Protein AF-A0A1Q3EP27-F1 (afdb_monomer)

Foldseek 3Di:
DDAFKDKDKDKDAADPVDGDDLQWKKWAKFFQFQVRFGQKTFIAHADQPALPDSDTDPRNQKGFIAGRVRHTFDIDGRDHPKMKIWMWMAGLVQQWIWIWIDIHPDDTDTPGDIGHRPPADHDRRRRGHIDRGIDIDRSYDD

InterPro domains:
  IPR041524 Glycoside hydrolase 131, catalytic N-terminal [PF18271] (2-137)
  IPR041524 Glycoside hydrolase 131, catalytic N-terminal [PTHR34612] (3-136)

Structure (mmCIF, N/CA/C/O backbone):
data_AF-A0A1Q3EP27-F1
#
_entry.id   AF-A0A1Q3EP27-F1
#
loop_
_atom_site.group_PDB
_atom_site.id
_atom_site.type_symbol
_atom_site.label_atom_id
_atom_site.label_alt_id
_atom_site.label_comp_id
_atom_site.label_asym_id
_atom_site.label_entity_id
_atom_site.label_seq_id
_atom_site.pdbx_PDB_ins_code
_atom_site.Cartn_x
_atom_site.Cartn_y
_atom_site.Cartn_z
_atom_site.occupancy
_atom_site.B_iso_or_equiv
_atom_site.auth_seq_id
_atom_site.auth_comp_id
_atom_site.auth_asym_id
_atom_site.auth_atom_id
_atom_site.pdbx_PDB_model_num
ATOM 1 N N . MET A 1 1 ? 20.874 -0.143 -2.123 1.00 71.62 1 MET A N 1
ATOM 2 C CA . MET A 1 1 ? 20.053 -0.062 -3.335 1.00 71.62 1 MET A CA 1
ATOM 3 C C . MET A 1 1 ? 19.735 -1.443 -3.816 1.00 71.62 1 MET A C 1
ATOM 5 O O . MET A 1 1 ? 20.618 -2.240 -4.122 1.00 71.62 1 MET A O 1
ATOM 9 N N . GLU A 1 2 ? 18.450 -1.700 -3.780 1.00 85.75 2 GLU A N 1
ATOM 10 C CA . GLU A 1 2 ? 17.753 -2.912 -4.113 1.00 85.75 2 GLU A CA 1
ATOM 11 C C . GLU A 1 2 ? 17.953 -3.176 -5.605 1.00 85.75 2 GLU A C 1
ATOM 13 O O . GLU A 1 2 ? 18.051 -2.260 -6.410 1.00 85.75 2 GLU A O 1
ATOM 18 N N . VAL A 1 3 ? 18.070 -4.430 -6.017 1.00 88.31 3 VAL A N 1
ATOM 19 C CA . VAL A 1 3 ? 18.273 -4.775 -7.429 1.00 88.31 3 VAL A CA 1
ATOM 20 C C . VAL A 1 3 ? 17.475 -6.023 -7.764 1.00 88.31 3 VAL A C 1
ATOM 22 O O . VAL A 1 3 ? 17.249 -6.874 -6.907 1.00 88.31 3 VAL A O 1
ATOM 25 N N . GLY A 1 4 ? 17.053 -6.147 -9.022 1.00 95.00 4 GLY A N 1
ATOM 26 C CA . GLY A 1 4 ? 16.270 -7.296 -9.475 1.00 95.00 4 GLY A CA 1
ATOM 27 C C . GLY A 1 4 ? 14.860 -7.298 -8.887 1.00 95.00 4 GLY A C 1
ATOM 28 O O . GLY A 1 4 ? 14.101 -6.364 -9.130 1.00 95.00 4 GLY A O 1
ATOM 29 N N . VAL A 1 5 ? 14.518 -8.348 -8.139 1.00 97.75 5 VAL A N 1
ATOM 30 C CA . VAL A 1 5 ? 13.199 -8.523 -7.519 1.00 97.75 5 VAL A CA 1
ATOM 31 C C . VAL A 1 5 ? 13.352 -8.595 -6.004 1.00 97.75 5 VAL A C 1
ATOM 33 O O . VAL A 1 5 ? 14.044 -9.475 -5.491 1.00 97.75 5 VAL A O 1
ATOM 36 N N . SER A 1 6 ? 12.662 -7.707 -5.295 1.00 97.62 6 SER A N 1
ATOM 37 C CA . SER A 1 6 ? 12.602 -7.683 -3.830 1.00 97.62 6 SER A CA 1
ATOM 38 C C . SER A 1 6 ? 11.190 -8.005 -3.352 1.00 97.62 6 SER A C 1
ATOM 40 O O . SER A 1 6 ? 10.218 -7.678 -4.025 1.00 97.62 6 SER A O 1
ATOM 42 N N . LYS A 1 7 ? 11.060 -8.627 -2.176 1.00 97.94 7 LYS A N 1
ATOM 43 C CA . LYS A 1 7 ? 9.778 -8.793 -1.476 1.00 97.94 7 LYS A CA 1
ATOM 44 C C . LYS A 1 7 ? 9.875 -8.178 -0.087 1.00 97.94 7 LYS A C 1
ATOM 46 O O . LYS A 1 7 ? 10.722 -8.596 0.699 1.00 97.94 7 LYS A O 1
ATOM 51 N N . PHE A 1 8 ? 8.999 -7.226 0.205 1.00 98.19 8 PHE A N 1
ATOM 52 C CA . PHE A 1 8 ? 8.930 -6.536 1.491 1.00 98.19 8 PHE A CA 1
ATOM 53 C C . PHE A 1 8 ? 7.826 -7.158 2.331 1.00 98.19 8 PHE A C 1
ATOM 55 O O . PHE A 1 8 ? 6.659 -7.044 1.969 1.00 98.19 8 PHE A O 1
ATOM 62 N N . TYR A 1 9 ? 8.200 -7.830 3.417 1.00 98.50 9 TYR A N 1
ATOM 63 C CA . TYR A 1 9 ? 7.271 -8.502 4.324 1.00 98.50 9 TYR A CA 1
ATOM 64 C C . TYR A 1 9 ? 6.989 -7.621 5.532 1.00 98.50 9 TYR A C 1
ATOM 66 O O . TYR A 1 9 ? 7.918 -7.104 6.152 1.00 98.50 9 TYR A O 1
ATOM 74 N N . PHE A 1 10 ? 5.719 -7.485 5.890 1.00 98.62 10 PHE A N 1
ATOM 75 C CA . PHE A 1 10 ? 5.305 -6.763 7.087 1.00 98.62 10 PHE A CA 1
ATOM 76 C C . PHE A 1 10 ? 3.950 -7.269 7.571 1.00 98.62 10 PHE A C 1
ATOM 78 O O . PHE A 1 10 ? 3.140 -7.767 6.791 1.00 98.62 10 PHE A O 1
ATOM 85 N N . SER A 1 11 ? 3.694 -7.109 8.865 1.00 98.38 11 SER A N 1
ATOM 86 C CA . SER A 1 11 ? 2.399 -7.408 9.467 1.00 98.38 11 SER A CA 1
ATOM 87 C C . SER A 1 11 ? 1.934 -6.214 10.287 1.00 98.38 11 SER A C 1
ATOM 89 O O . SER A 1 11 ? 2.744 -5.553 10.934 1.00 98.38 11 SER A O 1
ATOM 91 N N . VAL A 1 12 ? 0.631 -5.943 10.268 1.00 97.88 12 VAL A N 1
ATOM 92 C CA . VAL A 1 12 ? 0.006 -4.853 11.029 1.00 97.88 12 VAL A CA 1
ATOM 93 C C . VAL A 1 12 ? -1.184 -5.374 11.830 1.00 97.88 12 VAL A C 1
ATOM 95 O O . VAL A 1 12 ? -1.881 -6.295 11.404 1.00 97.88 12 VAL A O 1
ATOM 98 N N . GLN A 1 13 ? -1.419 -4.784 12.997 1.00 96.81 13 GLN A N 1
ATOM 99 C CA . GLN A 1 13 ? -2.563 -5.072 13.858 1.00 96.81 13 GLN A CA 1
ATOM 100 C C . GLN A 1 13 ? -3.016 -3.769 14.518 1.00 96.81 13 GLN A C 1
ATOM 102 O O . GLN A 1 13 ? -2.186 -2.942 14.898 1.00 96.81 13 GLN A O 1
ATOM 107 N N . GLU A 1 14 ? -4.329 -3.573 14.635 1.00 93.75 14 GLU A N 1
ATOM 108 C CA . GLU A 1 14 ? -4.889 -2.411 15.326 1.00 93.75 14 GLU A CA 1
AT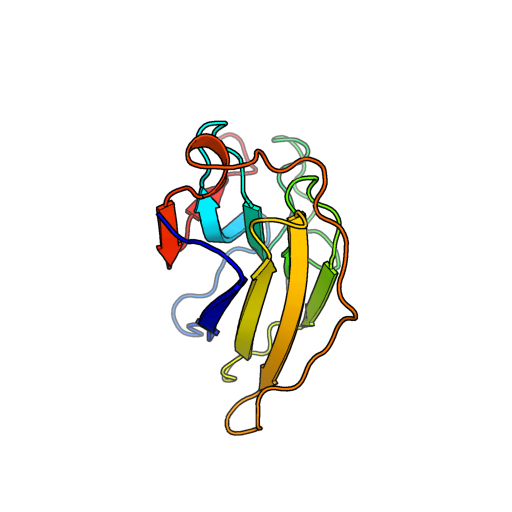OM 109 C C . GLU A 1 14 ? -4.594 -2.489 16.829 1.00 93.75 14 GLU A C 1
ATOM 111 O O . GLU A 1 14 ? -4.741 -3.542 17.452 1.00 93.75 14 GLU A O 1
ATOM 116 N N . ASN A 1 15 ? -4.209 -1.358 17.420 1.00 93.12 15 ASN A N 1
ATOM 117 C CA . ASN A 1 15 ? -4.168 -1.204 18.867 1.00 93.12 15 ASN A CA 1
ATOM 118 C C . ASN A 1 15 ? -5.541 -0.717 19.354 1.00 93.12 15 ASN A C 1
ATOM 120 O O . ASN A 1 15 ? -5.845 0.472 19.281 1.00 93.12 15 ASN A O 1
ATOM 124 N N . GLU A 1 16 ? -6.365 -1.631 19.861 1.00 91.06 16 GLU A N 1
ATOM 125 C CA . GLU A 1 16 ? -7.735 -1.327 20.302 1.00 91.06 16 GLU A CA 1
ATOM 126 C C . GLU A 1 16 ? -7.792 -0.367 21.503 1.00 91.06 16 GLU A C 1
ATOM 128 O O . GLU A 1 16 ? -8.800 0.308 21.708 1.00 91.06 16 GLU A O 1
ATOM 133 N N . GLN A 1 17 ? -6.717 -0.266 22.292 1.00 95.19 17 GLN A N 1
ATOM 134 C CA . GLN A 1 17 ? -6.630 0.679 23.408 1.00 95.19 17 GLN A CA 1
ATOM 135 C C . GLN A 1 17 ? -6.329 2.112 22.942 1.00 95.19 17 GLN A C 1
ATOM 137 O O . GLN A 1 17 ? -6.578 3.057 23.690 1.00 95.19 17 GLN A O 1
ATOM 142 N N . LEU A 1 18 ? -5.798 2.279 21.727 1.00 93.50 18 LEU A N 1
ATOM 143 C CA . LEU A 1 18 ? -5.443 3.563 21.120 1.00 93.50 18 LEU A CA 1
ATOM 144 C C . LEU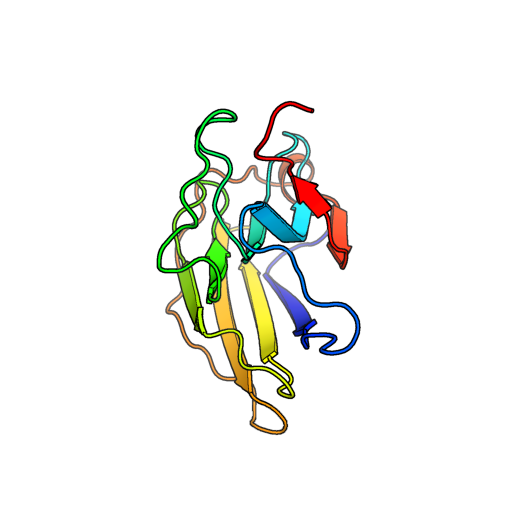 A 1 18 ? -5.924 3.601 19.656 1.00 93.50 18 LEU A C 1
ATOM 146 O O . LEU A 1 18 ? -5.098 3.573 18.737 1.00 93.50 18 LEU A O 1
ATOM 150 N N . PRO A 1 19 ? -7.251 3.642 19.422 1.00 92.25 19 PRO A N 1
ATOM 151 C CA . PRO A 1 19 ? -7.814 3.540 18.082 1.00 92.25 19 PRO A CA 1
ATOM 152 C C . PRO A 1 19 ? -7.423 4.733 17.204 1.00 92.25 19 PRO A C 1
ATOM 154 O O . PRO A 1 19 ? -7.312 5.873 17.666 1.00 92.25 19 PRO A O 1
ATOM 157 N N . LEU A 1 20 ? -7.261 4.475 15.906 1.00 93.69 20 LEU A N 1
ATOM 158 C CA . LEU A 1 20 ? -6.991 5.518 14.919 1.00 93.69 20 LEU A CA 1
ATOM 159 C C . LEU A 1 20 ? -8.236 6.381 14.667 1.00 93.69 20 LEU A C 1
ATOM 161 O O . LEU A 1 20 ? -9.372 5.906 14.716 1.00 93.69 20 LEU A O 1
ATOM 165 N N . ASN A 1 21 ? -8.019 7.656 14.336 1.00 93.31 21 ASN A N 1
ATOM 166 C CA . ASN A 1 21 ? -9.087 8.530 13.864 1.00 93.31 21 ASN A CA 1
ATOM 167 C C . ASN A 1 21 ? -9.18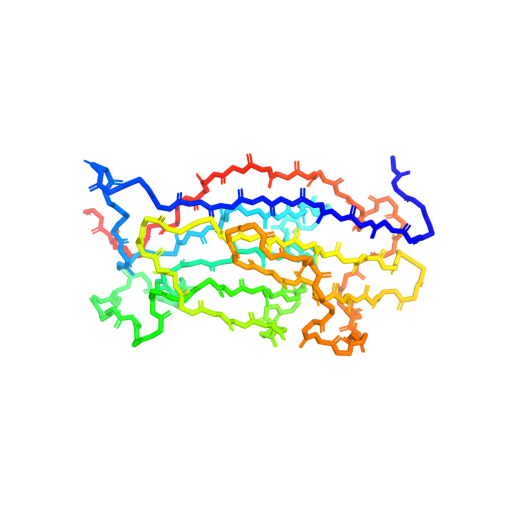6 8.453 12.335 1.00 93.31 21 ASN A C 1
ATOM 169 O O . ASN A 1 21 ? -8.481 9.161 11.618 1.00 93.31 21 ASN A O 1
ATOM 173 N N . TYR A 1 22 ? -10.113 7.629 11.854 1.00 93.19 22 TYR A N 1
ATOM 174 C CA . TYR A 1 22 ? -10.332 7.334 10.437 1.00 93.19 22 TYR A CA 1
ATOM 175 C C . TYR A 1 22 ? -10.801 8.523 9.572 1.00 93.19 22 TYR A C 1
ATOM 177 O O . TYR A 1 22 ? -10.897 8.373 8.355 1.00 93.19 22 TYR A O 1
ATOM 185 N N . SER A 1 23 ? -11.046 9.709 10.146 1.00 91.56 23 SER A N 1
ATOM 186 C CA . SER A 1 23 ? -11.265 10.943 9.369 1.00 91.56 23 SER A CA 1
ATOM 187 C C . SER A 1 23 ? -9.994 11.488 8.706 1.00 91.56 23 SER A C 1
ATOM 189 O O . SER A 1 23 ? -10.062 12.459 7.958 1.00 91.56 23 SER A O 1
ATOM 191 N N . HIS A 1 24 ? -8.833 10.911 9.013 1.00 92.44 24 HIS A N 1
ATOM 192 C CA . HIS A 1 24 ? -7.535 11.289 8.462 1.00 92.44 24 HIS A CA 1
ATOM 193 C C . HIS A 1 24 ? -6.964 10.172 7.594 1.00 92.44 24 HIS A C 1
ATOM 195 O O . HIS A 1 24 ? -7.315 9.006 7.785 1.00 92.44 24 HIS A O 1
ATOM 201 N N . GLU A 1 25 ? -6.058 10.530 6.690 1.00 94.56 25 GLU A N 1
ATOM 202 C CA . GLU A 1 25 ? -5.247 9.558 5.964 1.00 94.56 25 GLU A CA 1
ATOM 203 C C . GLU A 1 25 ? -4.077 9.100 6.841 1.00 94.56 25 GLU A C 1
ATOM 205 O O . GLU A 1 25 ? -3.449 9.892 7.556 1.00 94.56 25 GLU A O 1
ATOM 210 N N . TYR A 1 26 ? -3.780 7.808 6.763 1.00 96.56 26 TYR A N 1
ATOM 211 C CA . TYR A 1 26 ? -2.606 7.195 7.357 1.00 96.56 26 TYR A CA 1
ATOM 212 C C . TYR A 1 26 ? -1.805 6.461 6.288 1.00 96.56 26 TYR A C 1
ATOM 214 O O . TYR A 1 26 ? -2.343 5.605 5.587 1.00 96.56 26 TYR A O 1
ATOM 222 N N . GLN A 1 27 ? -0.511 6.757 6.228 1.00 97.50 27 GLN A N 1
ATOM 223 C CA . GLN A 1 27 ? 0.477 6.077 5.395 1.00 97.50 27 GLN A CA 1
ATOM 224 C C . GLN A 1 27 ? 1.347 5.237 6.334 1.00 97.50 27 GLN A C 1
ATOM 226 O O . GLN A 1 27 ? 2.051 5.767 7.196 1.00 97.50 27 GLN A O 1
ATOM 231 N N . ILE A 1 28 ? 1.206 3.914 6.261 1.00 97.50 28 ILE A N 1
ATOM 232 C CA . ILE A 1 28 ? 1.716 2.993 7.287 1.00 97.50 28 ILE A CA 1
ATOM 233 C C . ILE A 1 28 ? 3.062 2.410 6.848 1.00 97.50 28 ILE A C 1
ATOM 235 O O . ILE A 1 28 ? 4.092 2.583 7.494 1.00 97.50 28 ILE A O 1
ATOM 239 N N . VAL A 1 29 ? 3.068 1.724 5.709 1.00 98.31 29 VAL A N 1
ATOM 240 C CA . VAL A 1 29 ? 4.281 1.130 5.146 1.00 98.31 29 VAL A CA 1
ATOM 241 C C . VAL A 1 29 ? 4.437 1.624 3.728 1.00 98.31 29 VAL A C 1
ATOM 243 O O . VAL A 1 29 ? 3.527 1.431 2.929 1.00 98.31 29 VAL A O 1
ATOM 246 N N . PHE A 1 30 ? 5.564 2.244 3.413 1.00 98.31 30 PHE A N 1
ATOM 247 C CA . PHE A 1 30 ? 5.826 2.782 2.083 1.00 98.31 30 PHE A CA 1
ATOM 248 C C . PHE A 1 30 ? 7.319 2.768 1.762 1.00 98.31 30 PHE A C 1
ATOM 250 O O . PHE A 1 30 ? 8.160 2.591 2.645 1.00 98.31 30 PHE A O 1
ATOM 257 N N . ILE A 1 31 ? 7.642 2.929 0.481 1.00 97.69 31 ILE A N 1
ATOM 258 C CA . ILE A 1 31 ? 9.008 3.193 0.021 1.00 97.69 31 ILE A CA 1
ATOM 259 C C . ILE A 1 31 ? 9.032 4.588 -0.582 1.00 97.69 31 ILE A C 1
ATOM 261 O O . ILE A 1 31 ? 8.362 4.781 -1.591 1.00 97.69 31 ILE A O 1
ATOM 265 N N . GLU A 1 32 ? 9.785 5.517 0.004 1.00 96.88 32 GLU A N 1
ATOM 266 C CA . GLU A 1 32 ? 9.904 6.910 -0.448 1.00 96.88 32 GLU A CA 1
ATOM 267 C C . GLU A 1 32 ? 11.048 7.037 -1.471 1.00 96.88 32 GLU A C 1
ATOM 269 O O . GLU A 1 32 ? 12.219 6.978 -1.081 1.00 96.88 32 GLU A O 1
ATOM 274 N N . PRO A 1 33 ? 10.765 7.162 -2.785 1.00 96.56 33 PRO A N 1
ATOM 275 C CA . PRO A 1 33 ? 11.781 7.424 -3.789 1.00 96.56 33 PRO A CA 1
ATOM 276 C C . PRO A 1 33 ? 12.175 8.909 -3.782 1.00 96.56 33 PRO A C 1
ATOM 278 O O . PRO A 1 33 ? 11.636 9.737 -3.054 1.00 96.56 33 PRO A O 1
ATOM 281 N N . SER A 1 34 ? 13.134 9.277 -4.631 1.00 95.69 34 SER A N 1
ATOM 282 C CA . SER A 1 34 ? 13.704 10.635 -4.648 1.00 95.69 34 SER A CA 1
ATOM 283 C C . SER A 1 34 ? 12.733 11.762 -5.029 1.00 95.69 34 SER A C 1
ATOM 285 O O . SER A 1 34 ? 13.087 12.931 -4.890 1.00 95.69 34 SER A O 1
ATOM 287 N N . ASP A 1 35 ? 11.537 11.436 -5.524 1.00 95.38 35 ASP A N 1
ATOM 288 C CA . ASP A 1 35 ? 10.506 12.408 -5.893 1.00 95.38 35 ASP A CA 1
ATOM 289 C C . ASP A 1 35 ? 9.528 12.739 -4.750 1.00 95.38 35 ASP A C 1
ATOM 291 O O . ASP A 1 35 ? 8.622 13.551 -4.947 1.00 95.38 35 ASP A O 1
ATOM 295 N N . GLY A 1 36 ? 9.726 12.153 -3.561 1.00 92.69 36 GLY A N 1
ATOM 296 C CA . GLY A 1 36 ? 8.892 12.384 -2.379 1.00 92.69 36 GLY A CA 1
ATOM 297 C C . GLY A 1 36 ? 7.504 11.742 -2.458 1.00 92.69 36 GLY A C 1
ATOM 298 O O . GLY A 1 36 ? 6.604 12.146 -1.723 1.00 92.69 36 GLY A O 1
ATOM 299 N N . THR A 1 37 ? 7.304 10.791 -3.377 1.00 95.12 37 THR A N 1
ATOM 300 C CA . THR A 1 37 ? 6.085 9.975 -3.479 1.00 95.12 37 THR A CA 1
ATOM 301 C C . THR A 1 37 ? 6.309 8.588 -2.865 1.00 95.12 37 THR A C 1
ATOM 303 O O . THR A 1 37 ? 7.158 8.441 -1.989 1.00 95.12 37 THR A O 1
ATOM 306 N N . HIS A 1 38 ? 5.567 7.559 -3.296 1.00 97.44 38 HIS A N 1
ATOM 307 C CA . HIS A 1 38 ? 5.728 6.187 -2.821 1.00 97.44 38 HIS A CA 1
ATOM 308 C C . HIS A 1 38 ? 5.864 5.201 -3.986 1.00 97.44 38 HIS A C 1
ATOM 310 O O . HIS A 1 38 ? 5.042 5.210 -4.891 1.00 97.44 38 HIS A O 1
ATOM 316 N N . VAL A 1 39 ? 6.830 4.274 -3.955 1.00 98.12 39 VAL A N 1
ATOM 317 C CA . VAL A 1 39 ? 6.869 3.156 -4.930 1.00 98.12 39 VAL A CA 1
ATOM 318 C C . VAL A 1 39 ? 5.627 2.276 -4.779 1.00 98.12 39 VAL A C 1
ATOM 320 O O . VAL A 1 39 ? 5.024 1.861 -5.768 1.00 98.12 39 VAL A O 1
ATOM 323 N N . PHE A 1 40 ? 5.260 2.005 -3.528 1.00 98.56 40 PHE A N 1
ATOM 324 C CA . PHE A 1 40 ? 3.964 1.501 -3.096 1.00 98.56 40 PHE A CA 1
ATOM 325 C C . PHE A 1 40 ? 3.680 2.038 -1.691 1.00 98.56 40 PHE A C 1
ATOM 327 O O . PHE A 1 40 ? 4.614 2.392 -0.966 1.00 98.56 40 PHE A O 1
ATOM 334 N N . GLU A 1 41 ? 2.418 2.005 -1.276 1.00 98.50 41 GLU A N 1
ATOM 335 C CA . GLU A 1 41 ? 2.028 2.298 0.104 1.00 98.50 41 GLU A CA 1
ATOM 336 C C . GLU A 1 41 ? 0.968 1.331 0.634 1.00 98.50 41 GLU A C 1
ATOM 338 O O . GLU A 1 41 ? 0.142 0.823 -0.123 1.00 98.50 41 GLU A O 1
ATOM 343 N N . LEU A 1 42 ? 0.980 1.109 1.948 1.00 98.75 42 LEU A N 1
ATOM 344 C CA . LEU A 1 42 ? -0.160 0.649 2.727 1.00 98.75 42 LEU A CA 1
ATOM 345 C C . LEU A 1 42 ? -0.852 1.877 3.331 1.00 98.75 42 LEU A C 1
ATOM 347 O O . LEU A 1 42 ? -0.337 2.484 4.275 1.00 98.75 42 LEU A O 1
ATOM 351 N N . GLN A 1 43 ? -2.022 2.208 2.798 1.00 97.94 43 GLN A N 1
ATOM 352 C CA . GLN A 1 43 ? -2.860 3.325 3.214 1.00 97.94 43 GLN A CA 1
ATOM 353 C C . GLN A 1 43 ? -4.053 2.843 4.055 1.00 97.94 43 GLN A C 1
ATOM 355 O O . GLN A 1 43 ? -4.577 1.745 3.855 1.00 97.94 43 GLN A O 1
ATOM 360 N N . LEU A 1 44 ? -4.504 3.684 4.984 1.00 97.31 44 LEU A N 1
ATOM 361 C CA . LEU A 1 44 ? -5.722 3.508 5.775 1.00 97.31 44 LEU A CA 1
ATOM 362 C C . LEU A 1 44 ? -6.388 4.870 6.015 1.00 97.31 44 LEU A C 1
ATOM 364 O O . LEU A 1 44 ? -5.732 5.909 5.966 1.00 97.31 44 LEU A O 1
ATOM 368 N N . GLY A 1 45 ? -7.679 4.872 6.336 1.00 95.19 45 GLY A N 1
ATOM 369 C CA . GLY A 1 45 ? -8.407 6.089 6.675 1.00 95.19 45 GLY A CA 1
ATOM 370 C C . GLY A 1 45 ? -8.983 6.814 5.463 1.00 95.19 45 GLY A C 1
ATOM 371 O O . GLY A 1 45 ? -9.165 6.236 4.390 1.00 95.19 45 GLY A O 1
ATOM 372 N N . THR A 1 46 ? -9.337 8.078 5.668 1.00 92.88 46 THR A N 1
ATOM 373 C CA . THR A 1 46 ? -9.964 8.925 4.646 1.00 92.88 46 THR A CA 1
ATOM 374 C C . THR A 1 46 ? -8.874 9.618 3.830 1.00 92.88 46 THR A C 1
ATOM 376 O O . THR A 1 46 ? -8.139 10.409 4.424 1.00 92.88 46 THR A O 1
ATOM 379 N N . PRO A 1 47 ? -8.759 9.373 2.508 1.00 89.38 47 PRO A N 1
ATOM 380 C CA . PRO A 1 47 ? -7.691 9.949 1.699 1.00 89.38 47 PRO A CA 1
ATOM 381 C C . PRO A 1 47 ? -7.645 11.476 1.766 1.00 89.38 47 PRO A C 1
ATOM 383 O O . PRO A 1 47 ? -8.689 12.140 1.754 1.00 89.38 47 PRO A O 1
ATOM 386 N N . PHE A 1 48 ? -6.441 12.042 1.775 1.00 84.56 48 PHE A N 1
ATOM 387 C CA . PHE A 1 48 ? -6.259 13.487 1.709 1.00 84.56 48 PHE A CA 1
ATOM 388 C C . PHE A 1 48 ? -6.559 13.967 0.281 1.00 84.56 48 PHE A C 1
ATOM 390 O O . PHE A 1 48 ? -5.720 13.910 -0.612 1.00 84.56 48 PHE A O 1
ATOM 397 N N . SER A 1 49 ? -7.792 14.417 0.046 1.00 75.00 49 SER A N 1
ATOM 398 C CA . SER A 1 49 ? -8.220 14.966 -1.253 1.00 75.00 49 SER A CA 1
ATOM 399 C C . SER A 1 49 ? -8.651 16.433 -1.171 1.00 75.00 49 SER A C 1
ATOM 401 O O . SER A 1 49 ? -8.528 17.161 -2.155 1.00 75.00 49 SER A O 1
ATOM 403 N N . ASN A 1 50 ? -9.105 16.897 0.001 1.00 60.72 50 ASN A N 1
ATOM 404 C CA . ASN A 1 50 ? -9.384 18.303 0.291 1.00 60.72 50 ASN A CA 1
ATOM 405 C C . ASN A 1 50 ? -9.409 18.540 1.825 1.00 60.72 50 ASN A C 1
ATOM 407 O O . ASN A 1 50 ? -10.169 17.869 2.521 1.00 60.72 50 ASN A O 1
A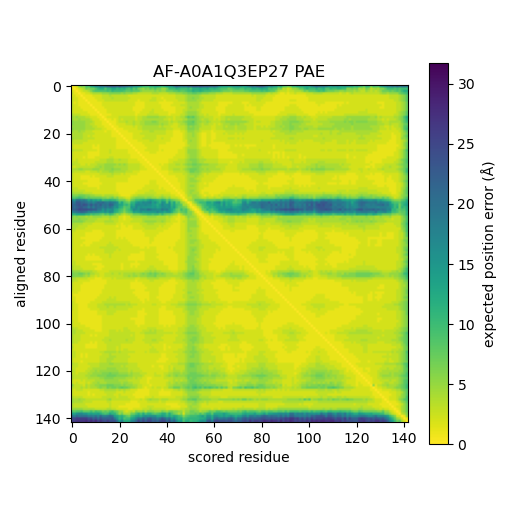TOM 411 N N . PRO A 1 51 ? -8.647 19.510 2.370 1.00 62.31 51 PRO A N 1
ATOM 412 C CA . PRO A 1 51 ? -8.545 19.779 3.816 1.00 62.31 51 PRO A CA 1
ATOM 413 C C . PRO A 1 51 ? -9.826 20.329 4.479 1.00 62.31 51 PRO A C 1
ATOM 415 O O . PRO A 1 51 ? -9.816 20.664 5.662 1.00 62.31 51 PRO A O 1
ATOM 418 N N . SER A 1 52 ? -10.917 20.476 3.721 1.00 61.34 52 SER A N 1
ATOM 419 C CA . SER A 1 52 ? -12.207 20.980 4.214 1.00 61.34 52 SER A CA 1
ATOM 420 C C . SER A 1 52 ? -13.281 19.895 4.340 1.00 61.34 52 SER A C 1
ATOM 422 O O . SER A 1 52 ? -14.400 20.197 4.753 1.00 61.34 52 SER A O 1
ATOM 424 N N . THR A 1 53 ? -12.992 18.645 3.957 1.00 63.19 53 THR A N 1
ATOM 425 C CA . THR A 1 53 ? -13.985 17.565 4.031 1.00 63.19 53 THR A CA 1
ATOM 426 C C . THR A 1 53 ? -14.006 16.983 5.435 1.00 63.19 53 THR A C 1
ATOM 428 O O . THR A 1 53 ? -13.004 16.453 5.910 1.00 63.19 53 THR A O 1
ATOM 431 N N . THR A 1 54 ? -15.160 17.028 6.090 1.00 68.56 54 THR A N 1
ATOM 432 C CA . THR A 1 54 ? -15.391 16.324 7.360 1.00 68.56 54 THR A CA 1
ATOM 433 C C . THR A 1 54 ? -15.976 14.926 7.155 1.00 68.56 54 THR A C 1
ATOM 435 O O . THR A 1 54 ? -16.140 14.181 8.121 1.00 68.56 54 THR A O 1
ATOM 438 N N . GLU A 1 55 ? -16.295 14.559 5.911 1.00 83.38 55 GLU A N 1
ATOM 439 C CA . GLU A 1 55 ? -16.870 13.261 5.577 1.00 83.38 55 GLU A CA 1
ATOM 440 C C . GLU A 1 55 ? -15.810 12.162 5.651 1.00 83.38 55 GLU A C 1
ATOM 442 O O . GLU A 1 55 ? -14.785 12.206 4.975 1.00 83.38 55 GLU A O 1
ATOM 447 N N . VAL A 1 56 ? -16.076 11.160 6.488 1.00 88.81 56 VAL A N 1
ATOM 448 C CA . VAL A 1 56 ? -15.258 9.950 6.573 1.00 88.81 56 VAL A CA 1
ATOM 449 C C . VAL A 1 56 ? -15.566 9.081 5.358 1.00 88.81 56 VAL A C 1
ATOM 451 O O . VAL A 1 56 ? -16.733 8.773 5.103 1.00 88.81 56 VAL A O 1
ATOM 454 N N . ALA A 1 57 ? -14.535 8.660 4.626 1.00 90.56 57 ALA A N 1
ATOM 455 C CA . ALA A 1 57 ? -14.717 7.780 3.478 1.00 90.56 57 ALA A CA 1
ATOM 456 C C . ALA A 1 57 ? -15.396 6.462 3.899 1.00 90.56 57 ALA A C 1
ATOM 458 O O . ALA A 1 57 ? -15.101 5.901 4.958 1.00 90.56 57 ALA A O 1
ATOM 459 N N . ALA A 1 58 ? -16.298 5.940 3.064 1.00 92.56 58 ALA A N 1
ATOM 460 C CA . ALA A 1 58 ? -17.034 4.706 3.364 1.00 92.56 58 ALA A CA 1
ATOM 461 C C . ALA A 1 58 ? -16.104 3.494 3.582 1.00 92.56 58 ALA A C 1
ATOM 463 O O . ALA A 1 58 ? -16.422 2.575 4.335 1.00 92.56 58 ALA A O 1
ATOM 464 N N . ASP A 1 59 ? -14.934 3.525 2.952 1.00 94.75 59 ASP A N 1
ATOM 465 C CA . ASP A 1 59 ? -13.875 2.524 3.001 1.00 94.75 59 ASP A CA 1
ATOM 466 C C . ASP A 1 59 ? -12.703 2.955 3.910 1.00 94.75 59 ASP A C 1
ATOM 468 O O . ASP A 1 59 ? -11.600 2.415 3.818 1.00 94.75 59 ASP A O 1
ATOM 472 N N . ALA A 1 60 ? -12.908 3.919 4.818 1.00 95.12 60 ALA A N 1
ATOM 473 C CA . ALA A 1 60 ? -11.839 4.428 5.682 1.00 95.12 60 ALA A CA 1
ATOM 474 C C . ALA A 1 60 ? -11.246 3.351 6.608 1.00 95.12 60 ALA A C 1
ATOM 476 O O . ALA A 1 60 ? -10.115 3.477 7.066 1.00 95.12 60 ALA A O 1
ATOM 477 N N . LYS A 1 61 ? -11.983 2.263 6.864 1.00 96.69 61 LYS A N 1
ATOM 478 C CA . LYS A 1 61 ? -11.519 1.105 7.647 1.00 96.69 61 LYS A CA 1
ATOM 479 C C . LYS A 1 61 ? -10.939 -0.025 6.790 1.00 96.69 61 LYS A C 1
ATOM 481 O O . LYS A 1 61 ? -10.917 -1.170 7.235 1.00 96.69 61 LYS A O 1
ATOM 486 N N . PHE A 1 62 ? -10.506 0.264 5.567 1.00 98.44 62 PHE A N 1
ATOM 487 C CA . PHE A 1 62 ? -9.847 -0.705 4.696 1.00 98.44 62 PHE A CA 1
ATOM 488 C C . PHE A 1 62 ? -8.354 -0.403 4.615 1.00 98.44 62 PHE A C 1
ATOM 490 O O . PHE A 1 62 ? -7.949 0.734 4.379 1.00 98.44 62 PHE A O 1
ATOM 497 N N . LEU A 1 63 ? -7.545 -1.443 4.802 1.00 98.62 63 LEU A N 1
ATOM 498 C CA . LEU A 1 63 ? -6.128 -1.427 4.465 1.00 98.62 63 LEU A CA 1
ATOM 499 C C . LEU A 1 63 ? -6.008 -1.515 2.946 1.00 98.62 63 LEU A C 1
ATOM 501 O O . LEU A 1 63 ? -6.508 -2.475 2.361 1.00 98.62 63 LEU A O 1
ATOM 505 N N . LYS A 1 64 ? -5.344 -0.541 2.327 1.00 98.75 64 LYS A N 1
ATOM 506 C CA . LYS A 1 64 ? -5.222 -0.407 0.872 1.00 98.75 64 LYS A CA 1
ATOM 507 C C . LYS A 1 64 ? -3.759 -0.445 0.472 1.00 98.75 64 LYS A C 1
ATOM 509 O O . LYS A 1 64 ? -2.986 0.387 0.929 1.00 98.75 64 LYS A O 1
ATOM 514 N N . VAL A 1 65 ? -3.381 -1.377 -0.394 1.00 98.81 65 VAL A N 1
ATOM 515 C CA . VAL A 1 65 ? -2.081 -1.347 -1.067 1.00 98.81 65 VAL A CA 1
ATOM 516 C C . VAL A 1 65 ? -2.242 -0.592 -2.379 1.00 98.81 65 VAL A C 1
ATOM 518 O O . VAL A 1 65 ? -3.069 -0.981 -3.208 1.00 98.81 65 VAL A O 1
ATOM 521 N N . ARG A 1 66 ? -1.474 0.482 -2.564 1.00 98.69 66 ARG A N 1
ATOM 522 C CA . ARG A 1 66 ? -1.539 1.344 -3.755 1.00 98.69 66 ARG A CA 1
ATOM 523 C C . ARG A 1 66 ? -0.189 1.416 -4.458 1.00 98.69 66 ARG A C 1
ATOM 525 O O . ARG A 1 66 ? 0.848 1.239 -3.820 1.00 98.69 66 ARG A O 1
ATOM 532 N N . ASP A 1 67 ? -0.223 1.625 -5.770 1.00 98.62 67 ASP A N 1
ATOM 533 C CA . ASP A 1 67 ? 0.971 1.830 -6.596 1.00 98.62 67 ASP A CA 1
ATOM 534 C C . ASP A 1 67 ? 1.464 3.290 -6.553 1.00 98.62 67 ASP A C 1
ATOM 536 O O . ASP A 1 67 ? 0.895 4.134 -5.858 1.00 98.62 67 ASP A O 1
ATOM 540 N N . HIS A 1 68 ? 2.509 3.602 -7.321 1.00 98.44 68 HIS A N 1
ATOM 541 C CA . HIS A 1 68 ? 3.114 4.935 -7.363 1.00 98.44 68 HIS A CA 1
ATOM 542 C C . HIS A 1 68 ? 2.209 6.020 -7.951 1.00 98.44 68 HIS A C 1
ATOM 544 O O . HIS A 1 68 ? 2.368 7.204 -7.669 1.00 98.44 68 HIS A O 1
ATOM 550 N N . ALA A 1 69 ? 1.242 5.644 -8.784 1.00 97.44 69 ALA A N 1
ATOM 551 C CA . ALA A 1 69 ? 0.216 6.554 -9.283 1.00 97.44 69 ALA A CA 1
ATOM 552 C C . ALA A 1 69 ? -1.018 6.599 -8.360 1.00 97.44 69 ALA A C 1
ATOM 554 O O . ALA A 1 69 ? -2.046 7.162 -8.738 1.00 97.44 69 ALA A O 1
ATOM 555 N N . LEU A 1 70 ? -0.921 6.021 -7.157 1.00 96.75 70 LEU A N 1
ATOM 556 C CA . LEU A 1 70 ? -2.003 5.861 -6.192 1.00 96.75 70 LEU A CA 1
ATOM 557 C C . LEU A 1 70 ? -3.172 5.015 -6.725 1.00 96.75 70 LEU A C 1
ATOM 559 O O . LEU A 1 70 ? -4.283 5.095 -6.192 1.00 96.75 70 LEU A O 1
ATOM 563 N N . ASN A 1 71 ? -2.969 4.167 -7.735 1.00 97.88 71 ASN A N 1
ATOM 564 C CA . ASN A 1 71 ? -3.988 3.198 -8.130 1.00 97.88 71 ASN A CA 1
ATOM 565 C C . ASN A 1 71 ? -4.101 2.113 -7.060 1.00 97.88 71 ASN A C 1
ATOM 567 O O . ASN A 1 71 ? -3.102 1.646 -6.514 1.00 97.88 71 ASN A O 1
ATOM 571 N N . LEU A 1 72 ? -5.330 1.689 -6.772 1.00 98.31 72 LEU A N 1
ATOM 572 C CA . LEU A 1 72 ? -5.578 0.601 -5.836 1.00 98.31 72 LEU A CA 1
ATOM 573 C C . LEU A 1 72 ? -5.148 -0.740 -6.448 1.00 98.31 72 LEU A C 1
ATOM 575 O O . LEU A 1 72 ? -5.656 -1.131 -7.497 1.00 98.31 72 LEU A O 1
ATOM 579 N N . LEU A 1 73 ? -4.255 -1.461 -5.767 1.00 98.75 73 LEU A N 1
ATOM 580 C CA . LEU A 1 73 ? -3.841 -2.814 -6.149 1.00 98.75 73 LEU A CA 1
ATOM 581 C 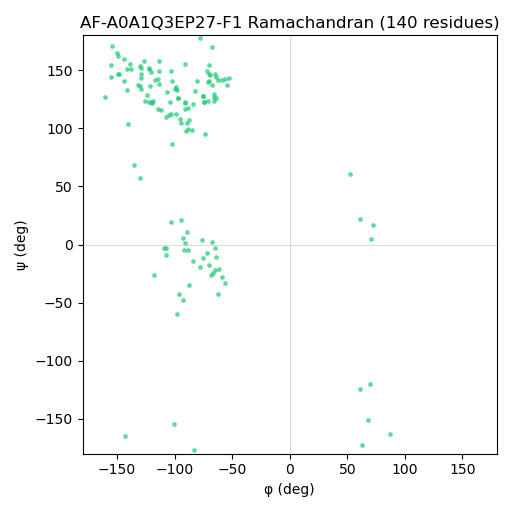C . LEU A 1 73 ? -4.618 -3.883 -5.382 1.00 98.75 73 LEU A C 1
ATOM 583 O O . LEU A 1 73 ? -5.016 -4.898 -5.950 1.00 98.75 73 LEU A O 1
ATOM 587 N N . PHE A 1 74 ? -4.807 -3.667 -4.082 1.00 98.88 74 PHE A N 1
ATOM 588 C CA . PHE A 1 74 ? -5.486 -4.598 -3.189 1.00 98.88 74 PHE A CA 1
ATOM 589 C C . PHE A 1 74 ? -6.071 -3.848 -1.996 1.00 98.88 74 PHE A C 1
ATOM 591 O O . PHE A 1 74 ? -5.430 -2.939 -1.472 1.00 98.88 74 PHE A O 1
ATOM 598 N N . GLU A 1 75 ? -7.240 -4.268 -1.519 1.00 98.69 75 GLU A N 1
ATOM 599 C CA . GLU A 1 75 ? -7.771 -3.816 -0.238 1.00 98.69 75 GLU A CA 1
ATOM 600 C C . GLU A 1 75 ? -8.406 -4.944 0.566 1.00 98.69 75 GLU A C 1
ATOM 602 O O . GLU A 1 75 ? -8.875 -5.948 0.030 1.00 98.69 75 GLU A O 1
ATOM 607 N N . THR A 1 76 ? -8.437 -4.753 1.880 1.00 98.62 76 THR A N 1
ATOM 608 C CA . THR A 1 76 ? -9.107 -5.649 2.821 1.00 98.62 76 THR A CA 1
ATOM 609 C C . THR A 1 76 ? -9.638 -4.850 4.010 1.00 98.62 76 THR A C 1
ATOM 611 O O . THR A 1 76 ? -8.976 -3.900 4.439 1.00 98.62 76 THR A O 1
ATOM 614 N N . PRO A 1 77 ? -10.780 -5.234 4.611 1.00 98.00 77 PRO A N 1
ATOM 615 C CA . PRO A 1 77 ? -11.212 -4.650 5.876 1.00 98.00 77 PRO A CA 1
ATOM 616 C C . PRO A 1 77 ? -10.117 -4.781 6.942 1.00 98.00 77 PRO A C 1
ATOM 618 O O . PRO A 1 77 ? -9.512 -5.849 7.065 1.00 98.00 77 PRO A O 1
ATOM 621 N N . PHE A 1 78 ? -9.875 -3.728 7.727 1.00 97.56 78 PHE A N 1
ATOM 622 C CA . PHE A 1 78 ? -8.978 -3.776 8.879 1.00 97.56 78 PHE A CA 1
ATOM 623 C C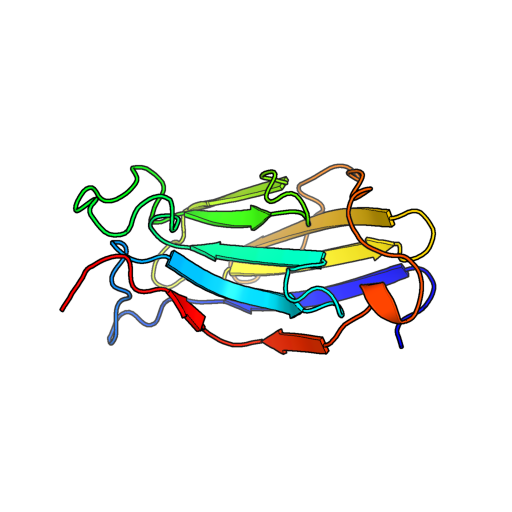 . PHE A 1 78 ? -9.750 -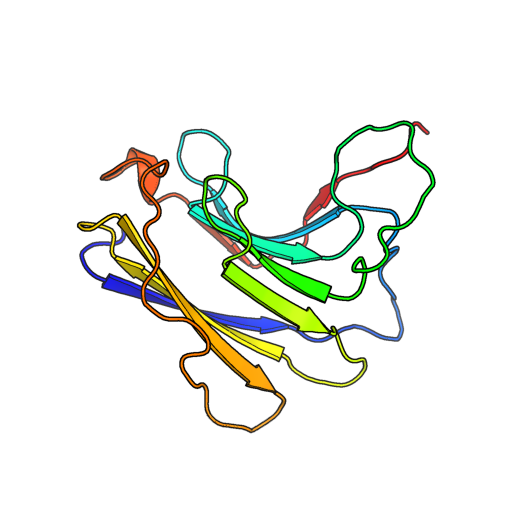4.291 10.092 1.00 97.56 78 PHE A C 1
ATOM 625 O O . PHE A 1 78 ? -10.536 -3.573 10.709 1.00 97.56 78 PHE A O 1
ATOM 632 N N . THR A 1 79 ? -9.601 -5.580 10.385 1.00 94.38 79 THR A N 1
ATOM 633 C CA . THR A 1 79 ? -10.378 -6.236 11.439 1.00 94.38 79 THR A CA 1
ATOM 634 C C . THR A 1 79 ? -9.650 -6.166 12.776 1.00 94.38 79 THR A C 1
ATOM 636 O O . THR A 1 79 ? -8.535 -6.675 12.898 1.00 94.38 79 THR A O 1
ATOM 639 N N . ALA A 1 80 ? -10.305 -5.581 13.782 1.00 91.81 80 ALA A N 1
ATOM 640 C CA . ALA A 1 80 ? -9.790 -5.477 15.145 1.00 91.81 80 ALA A CA 1
ATOM 641 C C . ALA A 1 80 ? -9.347 -6.843 15.703 1.00 91.81 80 ALA A C 1
ATOM 643 O O . ALA A 1 80 ? -9.932 -7.888 15.392 1.00 91.81 80 ALA A O 1
ATOM 644 N N . GLY A 1 81 ? -8.271 -6.840 16.490 1.00 92.56 81 GLY A N 1
ATOM 645 C CA . GLY A 1 81 ? -7.724 -8.040 17.120 1.00 92.56 81 GLY A CA 1
ATOM 646 C C . GLY A 1 81 ? -7.047 -9.029 16.165 1.00 92.56 81 GLY A C 1
ATOM 647 O O . GLY A 1 81 ? -6.598 -10.089 16.602 1.00 92.56 81 GLY A O 1
ATOM 648 N N . ARG A 1 82 ? -6.912 -8.716 14.869 1.00 96.69 82 ARG A N 1
ATOM 649 C CA . ARG A 1 82 ? -6.296 -9.610 13.875 1.00 96.69 82 ARG A CA 1
ATOM 650 C C . ARG A 1 82 ? -4.984 -9.045 13.341 1.00 96.69 82 ARG A C 1
ATOM 652 O O . ARG A 1 82 ? -4.890 -7.868 13.019 1.00 96.69 82 ARG A O 1
ATOM 659 N N . TRP A 1 83 ? -3.986 -9.915 13.200 1.00 98.38 83 TRP A N 1
ATOM 660 C CA . TRP A 1 83 ? -2.797 -9.623 12.401 1.00 98.38 83 TRP A CA 1
ATOM 661 C C . TRP A 1 83 ? -3.134 -9.718 10.915 1.00 98.38 83 TRP A C 1
ATOM 663 O O . TRP A 1 83 ? -3.666 -10.733 10.462 1.00 98.38 83 TRP A O 1
ATOM 673 N N . HIS A 1 84 ? -2.804 -8.668 10.175 1.00 98.69 84 HIS A N 1
ATOM 674 C CA . HIS A 1 84 ? -2.871 -8.591 8.723 1.00 98.69 84 HIS A CA 1
ATOM 675 C C . HIS A 1 84 ? -1.443 -8.688 8.190 1.00 98.69 84 HIS A C 1
ATOM 677 O O . HIS A 1 84 ? -0.641 -7.787 8.428 1.00 98.69 84 HIS A O 1
ATOM 683 N N . ASN A 1 85 ? -1.117 -9.787 7.513 1.00 98.88 85 ASN A N 1
ATOM 684 C CA . ASN A 1 85 ? 0.219 -10.043 6.985 1.00 98.88 85 ASN A CA 1
ATOM 685 C C . ASN A 1 85 ? 0.251 -9.674 5.508 1.00 98.88 85 ASN A C 1
ATOM 687 O O . ASN A 1 85 ? -0.639 -10.074 4.760 1.00 98.88 85 ASN A O 1
ATOM 691 N N . PHE A 1 86 ? 1.298 -8.985 5.081 1.00 98.88 86 PHE A N 1
ATOM 692 C CA . PHE A 1 86 ? 1.503 -8.583 3.701 1.00 98.88 86 PHE A CA 1
ATOM 693 C C . PHE A 1 86 ? 2.893 -8.983 3.225 1.00 98.88 86 PHE A C 1
ATOM 695 O O . PHE A 1 86 ? 3.861 -9.014 3.991 1.00 98.88 86 PHE A O 1
ATOM 702 N N . ALA A 1 87 ? 2.995 -9.218 1.922 1.00 98.81 87 ALA A N 1
ATOM 703 C CA . ALA A 1 87 ? 4.236 -8.982 1.212 1.00 98.81 87 ALA A CA 1
ATOM 704 C C . ALA A 1 87 ? 3.958 -8.187 -0.062 1.00 98.81 87 ALA A C 1
ATOM 706 O O . ALA A 1 87 ? 3.014 -8.500 -0.786 1.00 98.81 87 ALA A O 1
ATOM 707 N N . VAL A 1 88 ? 4.790 -7.194 -0.364 1.00 98.81 88 VAL A N 1
ATOM 708 C CA . VAL A 1 88 ? 4.759 -6.506 -1.661 1.00 98.81 88 VAL A CA 1
ATOM 709 C C . VAL A 1 88 ? 6.034 -6.857 -2.411 1.00 98.81 88 VAL A C 1
ATOM 711 O O . VAL A 1 88 ? 7.142 -6.572 -1.955 1.00 98.81 88 VAL A O 1
ATOM 714 N N . GLN A 1 89 ? 5.878 -7.550 -3.537 1.00 98.81 89 GLN A N 1
ATOM 715 C CA . GLN A 1 89 ? 6.972 -7.809 -4.462 1.00 98.81 89 GLN A CA 1
ATOM 716 C C . GLN A 1 89 ? 7.155 -6.598 -5.364 1.00 98.81 89 GLN A C 1
ATOM 718 O O . GLN A 1 89 ? 6.182 -6.145 -5.957 1.00 98.81 89 GLN A O 1
ATOM 723 N N . VAL A 1 90 ? 8.394 -6.144 -5.513 1.00 98.62 90 VAL A N 1
ATOM 724 C CA . VAL A 1 90 ? 8.792 -5.082 -6.435 1.00 98.62 90 VAL A CA 1
ATOM 725 C C . VAL A 1 90 ? 9.810 -5.654 -7.412 1.00 98.62 90 VAL A C 1
ATOM 727 O O . VAL A 1 90 ? 10.856 -6.157 -6.999 1.00 98.62 90 VAL A O 1
ATOM 730 N N . ASP A 1 91 ? 9.505 -5.594 -8.705 1.00 98.19 91 ASP A N 1
ATOM 731 C CA . ASP A 1 91 ? 10.491 -5.809 -9.764 1.00 98.19 91 ASP A CA 1
ATOM 732 C C . ASP A 1 91 ? 11.046 -4.451 -10.197 1.00 98.19 91 ASP A C 1
ATOM 734 O O . ASP A 1 91 ? 10.388 -3.693 -10.911 1.00 98.19 91 ASP A O 1
ATOM 738 N N . TRP A 1 92 ? 12.271 -4.154 -9.767 1.00 97.12 92 TRP A N 1
ATOM 739 C CA . TRP A 1 92 ? 12.940 -2.871 -9.995 1.00 97.12 92 TRP A CA 1
ATOM 740 C C . TRP A 1 92 ? 13.351 -2.648 -11.448 1.00 97.12 92 TRP A C 1
ATOM 742 O O . TRP A 1 92 ? 13.667 -1.526 -11.838 1.00 97.12 92 TRP A O 1
ATOM 752 N N . LYS A 1 93 ? 13.396 -3.720 -12.246 1.00 95.19 93 LYS A N 1
ATOM 753 C CA . LYS A 1 93 ? 13.771 -3.656 -13.657 1.00 95.19 93 LYS A CA 1
ATOM 754 C C . LYS A 1 93 ? 12.542 -3.493 -14.539 1.00 95.19 93 LYS A C 1
ATOM 756 O O . LYS A 1 93 ? 12.554 -2.667 -15.445 1.00 95.19 93 LYS A O 1
ATOM 761 N N . ASN A 1 94 ? 11.514 -4.301 -14.297 1.00 97.00 94 ASN A N 1
ATOM 762 C CA . ASN A 1 94 ? 10.292 -4.292 -15.099 1.00 97.00 94 ASN A CA 1
ATOM 763 C C . ASN A 1 94 ? 9.251 -3.290 -14.586 1.00 97.00 94 ASN A C 1
ATOM 765 O O . ASN A 1 94 ? 8.221 -3.126 -15.234 1.00 97.00 94 ASN A O 1
ATOM 769 N N . LEU A 1 95 ? 9.516 -2.638 -13.446 1.00 97.62 95 LEU A N 1
ATOM 770 C CA . LEU A 1 95 ? 8.614 -1.705 -12.774 1.00 97.62 95 LEU A CA 1
ATOM 771 C C . LEU A 1 95 ? 7.243 -2.341 -12.559 1.00 97.62 95 LEU A C 1
ATOM 773 O O . LEU A 1 95 ? 6.233 -1.889 -13.093 1.00 97.62 95 LEU A O 1
ATOM 777 N N . THR A 1 96 ? 7.219 -3.442 -11.811 1.00 98.75 96 THR A N 1
ATOM 778 C CA . THR A 1 96 ? 5.971 -4.145 -11.493 1.00 98.75 96 THR A CA 1
ATOM 779 C C . THR A 1 96 ? 5.841 -4.427 -10.008 1.00 98.75 96 THR A C 1
ATOM 781 O O . THR A 1 96 ? 6.841 -4.556 -9.298 1.00 98.75 96 THR A O 1
ATOM 784 N N . LEU A 1 97 ? 4.593 -4.541 -9.561 1.00 98.88 97 LEU A N 1
ATOM 785 C CA . LEU A 1 97 ? 4.212 -4.866 -8.196 1.00 98.88 97 LEU A CA 1
ATOM 786 C C . LEU A 1 97 ? 3.376 -6.148 -8.158 1.00 98.88 97 LEU A C 1
ATOM 788 O O . LEU A 1 97 ? 2.609 -6.434 -9.077 1.00 98.88 97 LEU A O 1
ATOM 792 N N . GLN A 1 98 ? 3.485 -6.917 -7.077 1.00 98.88 98 GLN A N 1
ATOM 793 C CA . GLN A 1 98 ? 2.536 -7.987 -6.761 1.00 98.88 98 GLN A CA 1
ATOM 794 C C . GLN A 1 98 ? 2.281 -8.037 -5.258 1.00 98.88 98 GLN A C 1
ATOM 796 O O . GLN A 1 98 ? 3.229 -8.036 -4.470 1.00 98.88 98 GLN A O 1
ATOM 801 N N . VAL A 1 99 ? 1.010 -8.117 -4.868 1.00 98.94 99 VAL A N 1
ATOM 802 C CA . VAL A 1 99 ? 0.599 -8.138 -3.463 1.00 98.94 99 VAL A CA 1
ATOM 803 C C . VAL A 1 99 ? 0.313 -9.567 -3.016 1.00 98.94 99 VAL A C 1
ATOM 805 O O . VAL A 1 99 ? -0.382 -10.338 -3.685 1.00 98.94 99 VAL A O 1
ATOM 808 N N . PHE A 1 100 ? 0.843 -9.900 -1.846 1.00 98.88 100 PHE A N 1
ATOM 809 C CA . PHE A 1 100 ? 0.577 -11.120 -1.104 1.00 98.88 100 PHE A CA 1
ATOM 810 C C . PHE A 1 100 ? -0.066 -10.744 0.225 1.00 98.88 100 PHE A C 1
ATOM 812 O O . PHE A 1 100 ? 0.328 -9.748 0.833 1.00 98.88 100 PHE A O 1
ATOM 819 N N . TYR A 1 101 ? -1.034 -11.532 0.681 1.00 98.94 101 TYR A N 1
ATOM 820 C CA . TYR A 1 101 ? -1.779 -11.228 1.897 1.00 98.94 101 TYR A CA 1
ATOM 821 C C . TYR A 1 101 ? -2.243 -12.495 2.628 1.00 98.94 101 TYR A C 1
ATOM 823 O O . TYR A 1 101 ? -2.540 -13.513 2.001 1.00 98.94 101 TYR A O 1
ATOM 831 N N . SER A 1 102 ? -2.295 -12.432 3.960 1.00 98.81 102 SER A N 1
ATOM 832 C CA . SER A 1 102 ? -2.973 -13.414 4.814 1.00 98.81 102 SER A CA 1
ATOM 833 C C . SER A 1 102 ? -3.405 -12.800 6.151 1.00 98.81 102 SER A C 1
ATOM 835 O O . SER A 1 102 ? -3.034 -11.675 6.491 1.00 98.81 102 SER A O 1
ATOM 837 N N . VAL A 1 103 ? -4.194 -13.545 6.932 1.00 98.69 103 VAL A N 1
ATOM 838 C CA . VAL A 1 103 ? -4.664 -13.121 8.263 1.00 98.69 103 VAL A CA 1
ATOM 839 C C . VAL A 1 103 ? -4.228 -14.104 9.339 1.00 98.69 103 VAL A C 1
ATOM 841 O O . VAL A 1 103 ? -4.401 -15.316 9.201 1.00 98.69 103 VAL A O 1
ATOM 844 N N . GLY A 1 104 ? -3.758 -13.576 10.469 1.00 97.88 104 GLY A N 1
ATOM 845 C CA . GLY A 1 104 ? -3.355 -14.368 11.626 1.00 97.88 104 GLY A CA 1
ATOM 846 C C . GLY A 1 104 ? -2.213 -15.316 11.273 1.00 97.88 104 GLY A C 1
ATOM 847 O O . GLY A 1 104 ? -1.178 -14.877 10.784 1.00 97.88 104 GLY A O 1
ATOM 848 N N . ALA A 1 105 ? -2.415 -16.612 11.511 1.00 97.88 105 ALA A N 1
ATOM 849 C CA . ALA A 1 105 ? -1.418 -17.653 11.258 1.00 97.88 105 ALA A CA 1
ATOM 850 C C . ALA A 1 105 ? -1.527 -18.305 9.863 1.00 97.88 105 ALA A C 1
ATOM 852 O O . ALA A 1 105 ? -0.838 -19.287 9.601 1.00 97.88 105 ALA A O 1
ATOM 853 N N . ALA A 1 106 ? -2.409 -17.814 8.985 1.00 98.50 106 ALA A N 1
ATOM 854 C CA . ALA A 1 106 ? 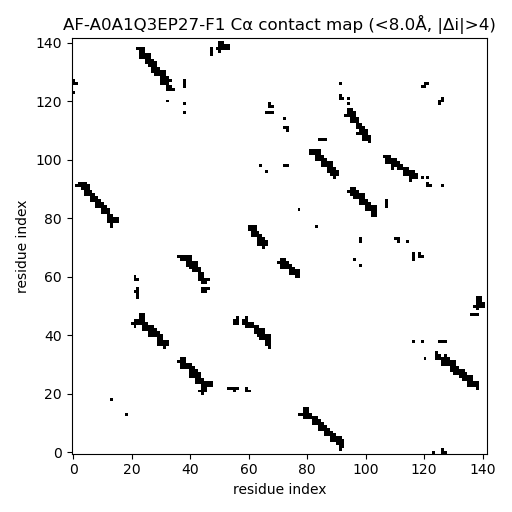-2.536 -18.358 7.635 1.00 98.50 106 ALA A CA 1
ATOM 855 C C . ALA A 1 106 ? -1.300 -18.035 6.778 1.00 98.50 106 ALA A C 1
ATOM 857 O O . ALA A 1 106 ? -0.709 -16.958 6.898 1.00 98.50 106 ALA A O 1
ATOM 858 N N . GLU A 1 107 ? -0.941 -18.950 5.878 1.00 98.31 107 GLU A N 1
ATOM 859 C CA . GLU A 1 107 ? 0.155 -18.750 4.928 1.00 98.31 107 GLU A CA 1
ATOM 860 C C . GLU A 1 107 ? -0.131 -17.575 3.983 1.00 98.31 107 GLU A C 1
ATOM 862 O O . GLU A 1 107 ? -1.266 -17.366 3.551 1.00 98.31 107 GLU A O 1
ATOM 867 N N . LEU A 1 108 ? 0.912 -16.802 3.668 1.00 98.38 108 LEU A N 1
ATOM 868 C CA . LEU A 1 108 ? 0.850 -15.712 2.695 1.00 98.38 108 LEU A CA 1
ATOM 869 C C . LEU A 1 108 ? 0.584 -16.270 1.294 1.00 98.38 108 LEU A C 1
ATOM 871 O O . LEU A 1 108 ? 1.343 -17.103 0.800 1.00 98.38 108 LEU A O 1
ATOM 875 N N . VAL A 1 109 ? -0.446 -15.754 0.624 1.00 98.69 109 VAL A N 1
ATOM 876 C CA . VAL A 1 109 ? -0.785 -16.114 -0.760 1.00 98.69 109 VAL A CA 1
ATOM 877 C C . VAL A 1 109 ? -0.785 -14.881 -1.650 1.00 98.69 109 VAL A C 1
ATOM 879 O O . VAL A 1 109 ? -1.041 -13.776 -1.178 1.00 98.69 109 VAL A O 1
ATOM 882 N N . ALA A 1 110 ? -0.500 -15.056 -2.941 1.00 98.75 110 ALA A N 1
ATOM 883 C CA . ALA A 1 110 ? -0.663 -13.978 -3.912 1.00 98.75 110 ALA A CA 1
ATOM 884 C C . ALA A 1 110 ? -2.152 -13.627 -4.033 1.00 98.75 110 ALA A C 1
ATOM 886 O O . ALA A 1 110 ? -2.965 -14.497 -4.343 1.00 98.75 110 ALA A O 1
ATOM 887 N N . VAL A 1 111 ? -2.496 -12.362 -3.796 1.00 98.81 111 VAL A N 1
ATOM 888 C CA . VAL A 1 111 ? -3.875 -11.853 -3.900 1.00 98.81 111 VAL A CA 1
ATOM 889 C C . VAL A 1 111 ? -4.087 -10.973 -5.129 1.00 98.81 111 VAL A C 1
ATOM 891 O O . VAL A 1 111 ? -5.225 -10.675 -5.480 1.00 98.81 111 VAL A O 1
ATOM 894 N N . THR A 1 112 ? -3.008 -10.615 -5.828 1.00 98.75 112 THR A N 1
ATOM 895 C CA . THR A 1 112 ? -3.054 -9.946 -7.131 1.00 98.75 112 THR A CA 1
ATOM 896 C C . THR A 1 112 ? -2.226 -10.705 -8.166 1.00 98.75 112 THR A C 1
ATOM 898 O O . THR A 1 112 ? -1.279 -11.437 -7.843 1.00 98.75 112 THR A O 1
ATOM 901 N N . SER A 1 113 ? -2.532 -10.485 -9.445 1.00 98.50 113 SER A N 1
ATOM 902 C CA . SER A 1 113 ? -1.549 -10.693 -10.509 1.00 98.50 113 SER A CA 1
ATOM 903 C C . SER A 1 113 ? -0.416 -9.666 -10.395 1.00 98.50 113 SER A C 1
ATOM 905 O O . SER A 1 113 ? -0.505 -8.698 -9.636 1.00 98.50 113 SER A O 1
ATOM 907 N N . VAL A 1 114 ? 0.651 -9.864 -11.168 1.00 98.69 114 VAL A N 1
ATOM 908 C CA . VAL A 1 114 ? 1.678 -8.833 -11.361 1.00 98.69 114 VAL A CA 1
ATOM 909 C C . VAL A 1 114 ? 1.038 -7.634 -12.072 1.00 98.69 114 VAL A C 1
ATOM 911 O O . VAL A 1 114 ? 0.415 -7.808 -13.121 1.00 98.69 114 VAL A O 1
ATOM 914 N N . ALA A 1 115 ? 1.166 -6.443 -11.493 1.00 98.62 115 ALA A N 1
ATOM 915 C CA . ALA A 1 115 ? 0.623 -5.187 -12.001 1.00 98.62 115 ALA A CA 1
ATOM 916 C C . ALA A 1 115 ? 1.761 -4.229 -12.397 1.00 98.62 115 ALA A C 1
ATOM 918 O O . ALA A 1 115 ? 2.793 -4.204 -11.721 1.00 98.62 115 ALA A O 1
ATOM 919 N N . PRO A 1 116 ? 1.618 -3.449 -13.481 1.00 98.56 116 PRO A N 1
ATOM 920 C CA . PRO A 1 116 ? 2.617 -2.456 -13.862 1.00 98.56 116 PRO A CA 1
ATOM 921 C C . PRO A 1 116 ? 2.631 -1.279 -12.874 1.00 98.56 116 PRO A C 1
ATOM 923 O O . PRO A 1 116 ? 1.588 -0.884 -12.369 1.00 98.56 116 PRO A O 1
ATOM 926 N N . ASN A 1 117 ? 3.806 -0.693 -12.652 1.00 98.25 117 ASN A N 1
ATOM 927 C CA . ASN A 1 117 ? 4.030 0.509 -11.844 1.00 98.25 117 ASN A CA 1
ATOM 928 C C . ASN A 1 117 ? 4.883 1.532 -12.628 1.00 98.25 117 ASN A C 1
ATOM 930 O O . ASN A 1 117 ? 5.990 1.879 -12.215 1.00 98.25 117 ASN A O 1
ATOM 934 N N . PRO A 1 118 ? 4.429 1.959 -13.822 1.00 96.94 118 PRO A N 1
ATOM 935 C CA . PRO A 1 118 ? 5.282 2.601 -14.825 1.00 96.94 118 PRO A CA 1
ATOM 936 C C . PRO A 1 118 ? 5.649 4.051 -14.489 1.00 96.94 118 PRO A C 1
ATOM 938 O O . PRO A 1 118 ? 6.483 4.638 -15.172 1.00 96.94 118 PRO A O 1
ATOM 941 N N . THR A 1 119 ? 4.997 4.644 -13.489 1.00 97.12 119 THR A N 1
ATOM 942 C CA . THR A 1 119 ? 5.270 6.005 -13.016 1.00 97.12 119 THR A CA 1
ATOM 943 C C . THR A 1 119 ? 6.419 6.060 -12.014 1.00 97.12 119 THR A C 1
ATOM 945 O O . THR A 1 119 ? 6.955 7.143 -11.803 1.00 97.12 119 THR A O 1
ATOM 948 N N . ALA A 1 120 ? 6.841 4.918 -11.459 1.00 96.44 120 ALA A N 1
ATOM 949 C CA . ALA A 1 120 ? 8.022 4.842 -10.612 1.00 96.44 120 ALA A CA 1
ATOM 950 C C . ALA A 1 120 ? 9.307 5.037 -11.430 1.00 96.44 120 ALA A C 1
ATOM 952 O O . ALA A 1 120 ? 9.456 4.520 -12.542 1.00 96.44 120 ALA A O 1
ATOM 953 N N . ALA A 1 121 ? 10.270 5.759 -10.860 1.00 94.25 121 ALA A N 1
ATOM 954 C CA . ALA A 1 121 ? 11.573 5.942 -11.483 1.00 94.25 121 ALA A CA 1
ATOM 955 C C . ALA A 1 121 ? 12.401 4.641 -11.484 1.00 94.25 121 ALA A C 1
ATOM 957 O O . ALA A 1 121 ? 12.255 3.765 -10.634 1.00 94.25 121 ALA A O 1
ATOM 958 N N . THR A 1 122 ? 13.330 4.518 -12.430 1.00 93.00 122 THR A N 1
ATOM 959 C CA . THR A 1 122 ? 14.303 3.414 -12.451 1.00 93.00 122 THR A CA 1
ATOM 960 C C . THR A 1 122 ? 15.579 3.768 -11.693 1.00 93.00 122 THR A C 1
ATOM 962 O O . THR A 1 122 ? 15.985 4.931 -11.646 1.00 93.00 122 THR A O 1
ATOM 965 N N . GLY A 1 123 ? 16.292 2.748 -11.212 1.00 91.25 123 GLY A N 1
ATOM 966 C CA . GLY A 1 123 ? 17.605 2.912 -10.590 1.00 91.25 123 GLY A CA 1
ATOM 967 C C . GLY A 1 123 ? 17.535 3.646 -9.253 1.00 91.25 123 GLY A C 1
ATOM 968 O O . GLY A 1 123 ? 16.526 3.591 -8.554 1.00 91.25 123 GLY A O 1
ATOM 969 N N . SER A 1 124 ? 18.613 4.350 -8.906 1.00 91.62 124 SER A N 1
ATOM 970 C CA . SER A 1 124 ? 18.770 4.987 -7.595 1.00 91.62 124 SER A CA 1
ATOM 971 C C . SER A 1 124 ? 17.660 5.957 -7.220 1.00 91.62 124 SER A C 1
ATOM 973 O O . SER A 1 124 ? 17.312 6.063 -6.051 1.00 91.62 124 SER A O 1
ATOM 975 N N . ALA A 1 125 ? 17.103 6.649 -8.212 1.00 92.88 125 ALA A N 1
ATOM 976 C CA . ALA A 1 125 ? 16.039 7.620 -8.010 1.00 92.88 125 ALA A CA 1
ATOM 977 C C . ALA A 1 125 ? 14.711 6.978 -7.570 1.00 92.88 125 ALA A C 1
ATOM 979 O O . ALA A 1 125 ? 13.917 7.649 -6.917 1.00 92.88 125 ALA A O 1
ATOM 980 N N . GLY A 1 126 ? 14.469 5.707 -7.916 1.00 92.88 126 GLY A N 1
ATOM 981 C CA . GLY A 1 126 ? 13.198 5.023 -7.661 1.00 92.88 126 GLY A CA 1
ATOM 982 C C . GLY A 1 126 ? 13.225 3.934 -6.593 1.00 92.88 126 GLY A C 1
ATOM 983 O O . GLY A 1 126 ? 12.188 3.341 -6.330 1.00 92.88 126 GLY A O 1
ATOM 984 N N . GLN A 1 127 ? 14.384 3.629 -6.005 1.00 93.38 127 GLN A N 1
ATOM 985 C CA . GLN A 1 127 ? 14.512 2.554 -5.008 1.00 93.38 127 GLN A CA 1
ATOM 986 C C . GLN A 1 127 ? 14.216 3.022 -3.589 1.00 93.38 127 GLN A C 1
ATOM 988 O O . GLN A 1 127 ? 13.586 2.280 -2.846 1.00 93.38 127 GLN A O 1
ATOM 993 N N . GLY A 1 128 ? 14.579 4.267 -3.274 1.00 92.69 128 GLY A N 1
ATOM 994 C CA . GLY A 1 128 ? 14.098 4.962 -2.086 1.00 92.69 128 GLY A CA 1
ATOM 995 C C . GLY A 1 128 ? 14.472 4.337 -0.745 1.00 92.69 128 GLY A C 1
ATOM 996 O O . GLY A 1 128 ? 15.247 3.384 -0.667 1.00 92.69 128 GLY A O 1
ATOM 997 N N . ASP A 1 129 ? 13.891 4.899 0.310 1.00 95.12 129 ASP A N 1
ATOM 998 C CA . ASP A 1 129 ? 14.000 4.394 1.676 1.00 95.12 129 ASP A CA 1
ATOM 999 C C . ASP A 1 129 ? 12.722 3.638 2.057 1.00 95.12 129 ASP A C 1
ATOM 1001 O O . ASP A 1 129 ? 11.620 4.042 1.696 1.00 95.12 129 ASP A O 1
ATOM 1005 N N . PHE A 1 130 ? 12.844 2.521 2.783 1.00 96.12 130 PHE A N 1
ATOM 1006 C CA . PHE A 1 130 ? 11.692 1.749 3.268 1.00 96.12 130 PHE A CA 1
ATOM 1007 C C . PHE A 1 130 ? 11.259 2.230 4.656 1.00 96.12 130 PHE A C 1
ATOM 1009 O O . PHE A 1 130 ? 11.990 2.081 5.637 1.00 96.12 130 PHE A O 1
ATOM 1016 N N . HIS A 1 131 ? 10.039 2.751 4.748 1.00 97.56 131 HIS A N 1
ATOM 1017 C CA . HIS A 1 131 ? 9.449 3.262 5.977 1.00 97.56 131 HIS A CA 1
ATOM 1018 C C . HIS A 1 131 ? 8.440 2.248 6.515 1.00 97.56 131 HIS A C 1
ATOM 1020 O O . HIS A 1 131 ? 7.380 2.033 5.933 1.00 97.56 131 HIS A O 1
ATOM 1026 N N . ALA A 1 132 ? 8.757 1.642 7.660 1.00 96.12 132 ALA A N 1
ATOM 1027 C CA . ALA A 1 132 ? 7.809 0.881 8.471 1.00 96.12 132 ALA A CA 1
ATOM 1028 C C . ALA A 1 132 ? 7.383 1.753 9.658 1.00 96.12 132 ALA A C 1
ATOM 1030 O O . ALA A 1 132 ? 8.018 1.738 10.714 1.00 96.12 132 ALA A O 1
ATOM 1031 N N . ALA A 1 133 ? 6.359 2.579 9.451 1.00 93.56 133 ALA A N 1
ATOM 1032 C CA . ALA A 1 133 ? 6.003 3.658 10.362 1.00 93.56 133 ALA A CA 1
ATOM 1033 C C . ALA A 1 133 ? 4.478 3.842 10.459 1.00 93.56 133 ALA A C 1
ATOM 1035 O O . ALA A 1 133 ? 3.685 2.975 10.109 1.00 93.56 133 ALA A O 1
ATOM 1036 N N . LEU A 1 134 ? 4.054 4.976 11.007 1.00 94.38 134 LEU A N 1
ATOM 1037 C CA . LEU A 1 134 ? 2.690 5.464 10.878 1.00 94.38 134 LEU A CA 1
ATOM 1038 C C . LEU A 1 134 ? 2.769 6.977 10.692 1.00 94.38 134 LEU A C 1
ATOM 1040 O O . LEU A 1 134 ? 3.010 7.710 11.652 1.00 94.38 134 LEU A O 1
ATOM 1044 N N . LEU A 1 135 ? 2.582 7.438 9.461 1.00 95.81 135 LEU A N 1
ATOM 1045 C CA . LEU A 1 135 ? 2.487 8.852 9.126 1.00 95.81 135 LEU A CA 1
ATOM 1046 C C . LEU A 1 135 ? 1.008 9.229 9.040 1.00 95.81 135 LEU A C 1
ATOM 1048 O O . LEU A 1 135 ? 0.233 8.588 8.335 1.00 95.81 135 LEU A O 1
ATOM 1052 N N . LYS A 1 136 ? 0.605 10.257 9.792 1.00 94.94 136 LYS A N 1
ATOM 1053 C CA . LYS A 1 136 ? -0.761 10.794 9.786 1.00 94.94 136 LYS A CA 1
ATOM 1054 C C . LYS A 1 136 ? -0.808 12.100 8.996 1.00 94.94 136 LYS A C 1
ATOM 1056 O O . LYS A 1 136 ? -0.156 13.065 9.394 1.00 94.94 136 LYS A O 1
ATOM 1061 N N . VAL A 1 137 ? -1.646 12.163 7.964 1.00 91.50 137 VAL A N 1
ATOM 1062 C CA . VAL A 1 137 ? -1.919 13.393 7.205 1.00 91.50 137 VAL A CA 1
ATOM 1063 C C . VAL A 1 137 ? -3.207 14.033 7.728 1.00 91.50 137 VAL A C 1
ATOM 1065 O O . VAL A 1 137 ? -4.246 13.386 7.857 1.00 91.50 137 VAL A O 1
ATOM 1068 N N . ILE A 1 138 ? -3.150 15.311 8.109 1.00 84.75 138 ILE A N 1
ATOM 1069 C CA . ILE A 1 138 ? -4.266 15.978 8.791 1.00 84.75 138 ILE A CA 1
ATOM 1070 C C . ILE A 1 138 ? -5.253 16.571 7.768 1.00 84.75 138 ILE A C 1
ATOM 1072 O O . ILE A 1 138 ? -4.989 17.607 7.170 1.00 84.75 138 ILE A O 1
ATOM 1076 N N . ASN A 1 139 ? -6.425 15.942 7.632 1.00 75.62 139 ASN A N 1
ATOM 1077 C CA . ASN A 1 139 ? -7.535 16.403 6.775 1.00 75.62 139 ASN A CA 1
ATOM 1078 C C . ASN A 1 139 ? -8.373 17.589 7.314 1.00 75.62 139 ASN A C 1
ATOM 1080 O O . ASN A 1 139 ? -9.366 17.942 6.692 1.00 75.62 139 ASN A O 1
ATOM 1084 N N . THR A 1 140 ? -8.031 18.197 8.453 1.00 65.25 140 THR A N 1
ATOM 1085 C CA . THR A 1 140 ? -8.797 19.315 9.043 1.00 65.25 140 THR A CA 1
ATOM 1086 C C . THR A 1 140 ? -7.886 20.484 9.396 1.00 65.25 140 THR A C 1
ATOM 1088 O O . THR A 1 140 ? -6.836 20.280 10.005 1.00 65.25 140 THR A O 1
ATOM 1091 N N . LEU A 1 141 ? -8.307 21.709 9.083 1.00 57.19 141 LEU A N 1
ATOM 1092 C CA . LEU A 1 141 ? -7.692 22.919 9.635 1.00 57.19 141 LEU A CA 1
ATOM 1093 C C . LEU A 1 141 ? -7.957 22.963 11.153 1.00 57.19 141 LEU A C 1
ATOM 1095 O O . LEU A 1 141 ? -9.092 22.749 11.579 1.00 57.19 141 LEU A O 1
ATOM 1099 N N . LEU A 1 142 ? -6.901 23.169 11.946 1.00 53.78 142 LEU A N 1
ATOM 1100 C CA . LEU A 1 142 ? -6.994 23.479 13.380 1.00 53.78 142 LEU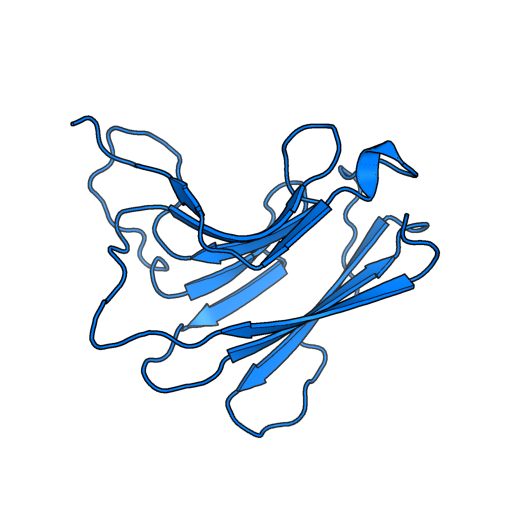 A CA 1
ATOM 1101 C C . LEU A 1 142 ? -7.680 24.832 13.607 1.00 53.78 142 LEU A C 1
ATOM 1103 O O . LEU A 1 142 ? -7.455 25.743 12.777 1.00 53.78 142 LEU A O 1
#

Radius of gyration: 15.16 Å; Cα contacts (8 Å, |Δi|>4): 338; chains: 1; bounding box: 37×42×38 Å

Secondary structure (DSSP, 8-state):
---SEEEEEEEE---TTS---TTSEEEEEEEE-TTSS-SEEEEEES--S-TT--PPPTTTTEEEEEETT--EEEEEE--TT--EEEEEEEETTTTEEEEEEEETTSPPEE-S--EE-TTSPPTHHHH-EEEEEEEEE--S--

pLDDT: mean 93.63, std 9.08, range [53.78, 98.94]

Mean predicted aligned error: 3.73 Å

Sequence (142 aa):
MEVGVSKFYFSVQENEQLPLNYSHEYQIVFIEPSDGTHVFELQLGTPFSNPSTTEVAADAKFLKVRDHALNLLFETPFTAGRWHNFAVQVDWKNLTLQVFYSVGAAELVAVTSVAPNPTAATGSAGQGDFHAALLKVINTLL

Organism: Lentinula edodes (NCBI:txid5353)

Solvent-accessible surface area (backbone atoms only — not comparable to full-atom values): 7953 Å² total; per-residue (Å²): 132,84,70,60,69,48,72,51,72,52,72,49,63,64,52,84,92,65,69,82,70,40,60,21,22,31,49,32,38,36,24,40,21,76,84,75,52,36,53,31,36,36,33,36,23,14,75,84,80,54,58,82,53,85,74,56,43,95,62,16,61,26,43,30,35,24,39,43,81,64,48,80,69,48,74,44,77,64,54,78,87,37,42,42,36,38,32,44,34,39,30,59,78,80,32,31,37,31,42,25,42,30,54,65,88,50,73,75,37,77,77,42,67,82,38,82,32,82,78,46,56,66,60,82,52,30,55,45,49,82,42,87,55,77,47,77,49,79,25,61,80,131

Nearest PDB structures (foldseek):
  9k7o-assembly2_B  TM=9.764E-01  e=7.471E-16  Coprinopsis cinerea okayama7#130
  9k7m-assembly2_B  TM=9.768E-01  e=2.408E-15  Coprinopsis cinerea okayama7#130
  3w9a-assembly3_C  TM=9.077E-01  e=4.509E-07  Coprinopsis cinerea okayama7#130
  4le3-assembly3_C  TM=8.991E-01  e=6.543E-07  Podospora anserina
  9c4i-assembly1_B  TM=4.223E-01  e=1.299E-02  Centrolobium microchaete